Protein AF-A0A953KJS4-F1 (afdb_monomer)

Mean predicted aligned error: 8.45 Å

Secondary structure (DSSP, 8-state):
-------SSPEE-TTS-EE--SHHHHHHHHHHHHHT-----TT-SS-------EEEE-S-HHHHHHHEEEEE-SSSS-EEEEE-S--TT-EEEEEGGGGGTS--S-EETTHHHHHHHHHHHHHHHS-SS--

Structure (mmCIF, N/CA/C/O backbone):
data_AF-A0A953KJS4-F1
#
_entry.id   AF-A0A953KJS4-F1
#
loop_
_atom_site.group_PDB
_atom_site.id
_atom_site.type_symbol
_atom_site.label_atom_id
_atom_site.label_alt_id
_atom_site.label_comp_id
_atom_site.label_asym_id
_atom_site.label_entity_id
_atom_site.label_seq_id
_atom_site.pdbx_PDB_ins_code
_atom_site.Cartn_x
_atom_site.Cartn_y
_atom_site.Cartn_z
_atom_site.occupancy
_atom_site.B_iso_or_equiv
_atom_site.auth_seq_id
_atom_site.auth_comp_id
_atom_site.auth_asym_id
_atom_site.auth_atom_id
_atom_site.pdbx_PDB_model_num
ATOM 1 N N . GLY A 1 1 ? 1.508 10.887 27.774 1.00 45.59 1 GLY A N 1
ATOM 2 C CA . GLY A 1 1 ? 0.481 11.793 27.224 1.00 45.59 1 GLY A CA 1
ATOM 3 C C . GLY A 1 1 ? -0.810 11.019 27.161 1.00 45.59 1 GLY A C 1
ATOM 4 O O . GLY A 1 1 ? -0.742 9.851 26.812 1.00 45.59 1 GLY A O 1
ATOM 5 N N . LYS A 1 2 ? -1.953 11.593 27.556 1.00 41.97 2 LYS A N 1
ATOM 6 C CA . LYS A 1 2 ? -3.237 10.904 27.363 1.00 41.97 2 LYS A CA 1
ATOM 7 C C . LYS A 1 2 ? -3.424 10.708 25.862 1.00 41.97 2 LYS A C 1
ATOM 9 O O . LYS A 1 2 ? -3.395 11.692 25.126 1.00 41.97 2 LYS A O 1
ATOM 14 N N . CYS A 1 3 ? -3.543 9.454 25.436 1.00 51.28 3 CYS A N 1
ATOM 15 C CA . CYS A 1 3 ? -3.985 9.131 24.091 1.00 51.28 3 CYS A CA 1
ATOM 16 C C . CYS A 1 3 ? -5.270 9.931 23.816 1.00 51.28 3 CYS A C 1
ATOM 18 O O . CYS A 1 3 ? -6.117 10.064 24.706 1.00 51.28 3 CYS A O 1
ATOM 20 N N . LEU A 1 4 ? -5.404 10.497 22.615 1.00 55.12 4 LEU A N 1
ATOM 21 C CA . LEU A 1 4 ? -6.715 10.857 22.084 1.00 55.12 4 LEU A CA 1
ATOM 22 C C . LEU A 1 4 ? -7.460 9.528 21.949 1.00 55.12 4 LEU A C 1
ATOM 24 O O . LEU A 1 4 ? -7.330 8.863 20.926 1.00 55.12 4 LEU A O 1
ATOM 28 N N . VAL A 1 5 ? -8.113 9.087 23.029 1.00 60.44 5 VAL A N 1
ATOM 29 C CA . VAL A 1 5 ? -8.821 7.807 23.088 1.00 60.44 5 VAL A CA 1
ATOM 30 C C . VAL A 1 5 ? -9.840 7.837 21.961 1.00 60.44 5 VAL A C 1
ATOM 32 O O . VAL A 1 5 ? -10.849 8.536 22.047 1.00 60.44 5 VAL A O 1
ATOM 35 N N . CYS A 1 6 ? -9.528 7.140 20.868 1.00 62.81 6 CYS A N 1
ATOM 36 C CA . CYS A 1 6 ? -10.472 6.934 19.787 1.00 62.81 6 CYS A CA 1
ATOM 37 C C . CYS A 1 6 ? -11.643 6.171 20.408 1.00 62.81 6 CYS A C 1
ATOM 39 O O . CYS A 1 6 ? -11.407 5.080 20.943 1.00 62.81 6 CYS A O 1
ATOM 41 N N . PRO A 1 7 ? -12.856 6.747 20.416 1.00 68.56 7 PRO A N 1
ATOM 42 C CA . PRO A 1 7 ? -13.979 6.149 21.114 1.00 68.56 7 PRO A CA 1
ATOM 43 C C . PRO A 1 7 ? -14.254 4.752 20.552 1.00 68.56 7 PRO A C 1
ATOM 45 O O . PRO A 1 7 ? -14.197 4.529 19.342 1.00 68.56 7 PRO A O 1
ATOM 48 N N . GLU A 1 8 ? -14.505 3.787 21.437 1.00 65.19 8 GLU A N 1
ATOM 49 C CA . GLU A 1 8 ? -14.748 2.394 21.040 1.00 65.19 8 GLU A CA 1
ATOM 50 C C . GLU A 1 8 ? -16.055 2.232 20.262 1.00 65.19 8 GLU A C 1
ATOM 52 O O . GLU A 1 8 ? -16.154 1.377 19.382 1.00 65.19 8 GLU A O 1
ATOM 57 N N . SER A 1 9 ? -17.042 3.075 20.560 1.00 66.25 9 SER A N 1
ATOM 58 C CA . SER A 1 9 ? -18.369 3.060 19.957 1.00 66.25 9 SER A CA 1
ATOM 59 C C . SER A 1 9 ? -18.695 4.379 19.266 1.00 66.25 9 SER A C 1
ATOM 61 O O . SER A 1 9 ? -18.093 5.422 19.534 1.00 66.25 9 SER A O 1
ATOM 63 N N . ASP A 1 10 ? -19.671 4.318 18.364 1.00 67.06 10 ASP A N 1
ATOM 64 C CA . ASP A 1 10 ? -20.216 5.505 17.721 1.00 67.06 10 ASP A CA 1
ATOM 65 C C . ASP A 1 10 ? -20.783 6.457 18.777 1.00 67.06 10 ASP A C 1
ATOM 67 O O . ASP A 1 10 ? -21.530 6.061 19.677 1.00 67.06 10 ASP A O 1
ATOM 71 N N . THR A 1 11 ? -20.409 7.727 18.673 1.00 67.50 11 THR A N 1
ATOM 72 C CA . THR A 1 11 ? -20.859 8.767 19.590 1.00 67.50 11 THR A CA 1
ATOM 73 C C . THR A 1 11 ? -22.086 9.465 19.018 1.00 67.50 11 THR A C 1
ATOM 75 O O . THR A 1 11 ? -22.359 9.422 17.820 1.00 67.50 11 THR A O 1
ATOM 78 N N . LEU A 1 12 ? -22.878 10.095 19.878 1.00 62.34 12 LEU A N 1
ATOM 79 C CA . LEU A 1 12 ? -23.937 10.995 19.432 1.00 62.34 12 LEU A CA 1
ATOM 80 C C . LEU A 1 12 ? -23.318 12.381 19.214 1.00 62.34 12 LEU A C 1
ATOM 82 O O . LEU A 1 12 ? -22.493 12.814 20.017 1.00 62.34 12 LEU A O 1
ATOM 86 N N . ASN A 1 13 ? -23.694 13.070 18.138 1.00 67.75 13 ASN A N 1
ATOM 87 C CA . ASN A 1 13 ? -23.351 14.481 17.973 1.00 67.75 13 ASN A CA 1
ATOM 88 C C . ASN A 1 13 ? -24.248 15.352 18.870 1.00 67.75 13 ASN A C 1
ATOM 90 O O . ASN A 1 13 ? -25.200 14.858 19.477 1.00 67.75 13 ASN A O 1
ATOM 94 N N . ASP A 1 14 ? -23.988 16.660 18.904 1.00 67.00 14 ASP A N 1
ATOM 95 C CA . ASP A 1 14 ? -24.775 17.630 19.686 1.00 67.00 14 ASP A CA 1
ATOM 96 C C . ASP A 1 14 ? -26.271 17.672 19.293 1.00 67.00 14 ASP A C 1
ATOM 98 O O . ASP A 1 14 ? -27.100 18.199 20.030 1.00 67.00 14 ASP A O 1
ATOM 102 N N . GLU A 1 15 ? -26.638 17.080 18.149 1.00 76.50 15 GLU A N 1
ATOM 103 C CA . GLU A 1 15 ? -28.017 16.936 17.666 1.00 76.50 15 GLU A CA 1
ATOM 104 C C . GLU A 1 15 ? -28.670 15.598 18.070 1.00 76.50 15 GLU A C 1
ATOM 106 O O . GLU A 1 15 ? -29.780 15.296 17.630 1.00 76.50 15 GLU A O 1
ATOM 111 N N . GLY A 1 16 ? -27.989 14.759 18.859 1.00 65.38 16 GLY A N 1
ATOM 112 C CA . GLY A 1 16 ? -28.475 13.430 19.238 1.00 65.38 16 GLY A CA 1
ATOM 113 C C . GLY A 1 16 ? -28.515 12.427 18.078 1.00 65.38 16 GLY A C 1
ATOM 114 O O . GLY A 1 16 ? -29.196 11.408 18.180 1.00 65.38 16 GLY A O 1
ATOM 115 N N . LYS A 1 17 ? -27.811 12.693 16.970 1.00 66.81 17 LYS A N 1
ATOM 116 C CA . LYS A 1 17 ? -27.630 11.741 15.867 1.00 66.81 17 LYS A CA 1
ATOM 117 C C . LYS A 1 17 ? -26.381 10.912 16.108 1.00 66.81 17 LYS A C 1
ATOM 119 O O . LYS A 1 17 ? -25.334 11.457 16.447 1.00 66.81 17 LYS A O 1
ATOM 124 N N . THR A 1 18 ? -26.472 9.610 15.855 1.00 64.50 18 THR A N 1
ATOM 125 C CA . THR A 1 18 ? -25.301 8.732 15.821 1.00 64.50 18 THR A CA 1
ATOM 126 C C . THR A 1 18 ? -24.345 9.229 14.745 1.00 64.50 18 THR A C 1
ATOM 128 O O . THR A 1 18 ? -24.671 9.229 13.559 1.00 64.50 18 THR A O 1
ATOM 131 N N . VAL A 1 19 ? -23.172 9.681 15.165 1.00 64.19 19 VAL A N 1
ATOM 132 C CA . VAL A 1 19 ? -22.048 9.982 14.293 1.00 64.19 19 VAL A CA 1
ATOM 133 C C . VAL A 1 19 ? -21.049 8.848 14.428 1.00 64.19 19 VAL A C 1
ATOM 135 O O . VAL A 1 19 ? -20.554 8.547 15.513 1.00 64.19 19 VAL A O 1
ATOM 138 N N . ALA A 1 20 ? -20.782 8.189 13.305 1.00 60.81 20 ALA A N 1
ATOM 139 C CA . ALA A 1 20 ? -19.931 7.015 13.254 1.00 60.81 20 ALA A CA 1
ATOM 140 C C . ALA A 1 20 ? -18.442 7.396 13.367 1.00 60.81 20 ALA A C 1
ATOM 142 O O . ALA A 1 20 ? -17.685 7.302 12.407 1.00 60.81 20 ALA A O 1
ATOM 143 N N . TRP A 1 21 ? -18.030 7.887 14.537 1.00 68.12 21 TRP A N 1
ATOM 144 C CA . TRP A 1 21 ? -16.629 8.136 14.899 1.00 68.12 21 TRP A CA 1
ATOM 145 C C . TRP A 1 21 ? -16.041 7.004 15.745 1.00 68.12 21 TRP A C 1
ATOM 147 O O . TRP A 1 21 ? -14.977 7.177 16.337 1.00 68.12 21 TRP A O 1
ATOM 157 N N . GLY A 1 22 ? -16.704 5.844 15.815 1.00 77.06 22 GLY A N 1
ATOM 158 C CA . GLY A 1 22 ? -16.129 4.669 16.455 1.00 77.06 22 GLY A CA 1
ATOM 159 C C . GLY A 1 22 ? -14.795 4.287 15.809 1.00 77.06 22 GLY A C 1
ATOM 160 O O . GLY A 1 22 ? -14.612 4.414 14.594 1.00 77.06 22 GLY A O 1
ATOM 161 N N . ARG A 1 23 ? -13.855 3.788 16.619 1.00 85.12 23 ARG A N 1
ATOM 162 C CA . ARG A 1 23 ? -12.507 3.356 16.206 1.00 85.12 23 ARG A CA 1
ATOM 163 C C . ARG A 1 23 ? -12.520 2.533 14.918 1.00 85.12 23 ARG A C 1
ATOM 165 O O . ARG A 1 23 ? -11.709 2.777 14.031 1.00 85.12 23 ARG A O 1
ATOM 172 N N . LYS A 1 24 ? -13.474 1.606 14.792 1.00 87.44 24 LYS A N 1
ATOM 173 C CA . LYS A 1 24 ? -13.662 0.789 13.588 1.00 87.44 24 LYS A CA 1
ATOM 174 C C . LYS A 1 24 ? -13.884 1.637 12.336 1.00 87.44 24 LYS A C 1
ATOM 176 O O . LYS A 1 24 ? -13.150 1.483 11.365 1.00 87.44 24 LYS A O 1
ATOM 181 N N . THR A 1 25 ? -14.845 2.552 12.383 1.00 88.12 25 THR A N 1
ATOM 182 C CA . THR A 1 25 ? -15.187 3.430 11.260 1.00 88.12 25 THR A CA 1
ATOM 183 C C . THR A 1 25 ? -14.020 4.342 10.888 1.00 88.12 25 THR A C 1
ATOM 185 O O . THR A 1 25 ? -13.764 4.569 9.704 1.00 88.12 25 THR A O 1
ATOM 188 N N . ILE A 1 26 ? -13.272 4.827 11.888 1.00 88.88 26 ILE A N 1
ATOM 189 C CA . ILE A 1 26 ? -12.055 5.620 11.670 1.00 88.88 26 ILE A CA 1
ATOM 190 C C . ILE A 1 26 ? -10.994 4.787 10.951 1.00 88.88 26 ILE A C 1
ATOM 192 O O . ILE A 1 26 ? -10.458 5.248 9.949 1.00 88.88 26 ILE A O 1
ATOM 196 N N . ILE A 1 27 ? -10.704 3.575 11.428 1.00 91.69 27 ILE A N 1
ATOM 197 C CA . ILE A 1 27 ? -9.704 2.680 10.831 1.00 91.69 27 ILE A CA 1
ATOM 198 C C . ILE A 1 27 ? -10.069 2.343 9.380 1.00 91.69 27 ILE A C 1
ATOM 200 O O . ILE A 1 27 ? -9.227 2.486 8.496 1.00 91.69 27 ILE A O 1
ATOM 204 N N . GLU A 1 28 ? -11.317 1.952 9.116 1.00 92.69 28 GLU A N 1
ATOM 205 C CA . GLU A 1 28 ? -11.792 1.635 7.762 1.00 92.69 28 GLU A CA 1
ATOM 206 C C . GLU A 1 28 ? -11.664 2.850 6.830 1.00 92.69 28 GLU A C 1
ATOM 208 O O . GLU A 1 28 ? -11.107 2.757 5.735 1.00 92.69 28 GLU A O 1
ATOM 213 N N . SER A 1 29 ? -12.103 4.025 7.291 1.00 91.38 29 SER A N 1
ATOM 214 C CA . SER A 1 29 ? -12.010 5.268 6.514 1.00 91.38 29 SER A CA 1
ATOM 215 C C . SER A 1 29 ? -10.558 5.693 6.275 1.00 91.38 29 SER A C 1
ATOM 217 O O . SER A 1 29 ? -10.208 6.172 5.192 1.00 91.38 29 SER A O 1
ATOM 219 N N . LEU A 1 30 ? -9.693 5.512 7.274 1.00 91.56 30 LEU A N 1
ATOM 220 C CA . LEU A 1 30 ? -8.279 5.853 7.195 1.00 91.56 30 LEU A CA 1
ATOM 221 C C . LEU A 1 30 ? -7.549 4.947 6.201 1.00 91.56 30 LEU A C 1
ATOM 223 O O . LEU A 1 30 ? -6.872 5.459 5.315 1.00 91.56 30 LEU A O 1
ATOM 227 N N . ALA A 1 31 ? -7.736 3.628 6.287 1.00 94.38 31 ALA A N 1
ATOM 228 C CA . ALA A 1 31 ? -7.137 2.688 5.342 1.00 94.38 31 ALA A CA 1
ATOM 229 C C . ALA A 1 31 ? -7.548 3.011 3.901 1.00 94.38 31 ALA A C 1
ATOM 231 O O . ALA A 1 31 ? -6.695 3.184 3.026 1.00 94.38 31 ALA A O 1
ATOM 232 N N . LYS A 1 32 ? -8.852 3.210 3.687 1.00 92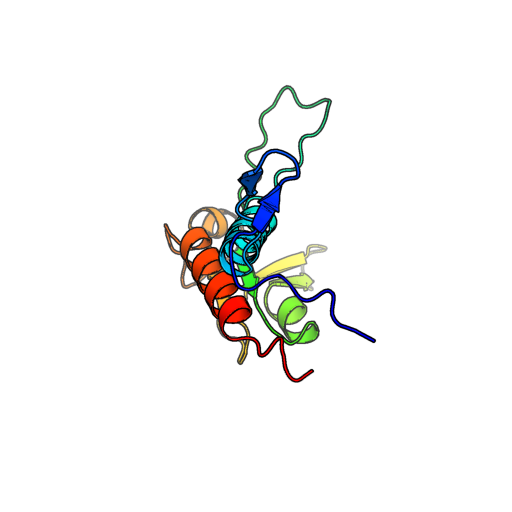.69 32 LYS A N 1
ATOM 233 C CA . LYS A 1 32 ? -9.400 3.559 2.380 1.00 92.69 32 LYS A CA 1
ATOM 234 C C . LYS A 1 32 ? -8.821 4.859 1.831 1.00 92.69 32 LYS A C 1
ATOM 236 O O . LYS A 1 32 ? -8.486 4.921 0.651 1.00 92.69 32 LYS A O 1
ATOM 241 N N . SER A 1 33 ? -8.707 5.899 2.657 1.00 91.12 33 SER A N 1
ATOM 242 C CA . SER A 1 33 ? -8.199 7.213 2.231 1.00 91.12 33 SER A CA 1
ATOM 243 C C . SER A 1 33 ? -6.695 7.232 1.953 1.00 91.12 33 SER A C 1
ATOM 245 O O . SER A 1 33 ? -6.273 7.923 1.028 1.00 91.12 33 SER A O 1
ATOM 247 N N . ILE A 1 34 ? -5.898 6.457 2.698 1.00 90.88 34 ILE A N 1
ATOM 248 C CA . ILE A 1 34 ? -4.457 6.308 2.453 1.00 90.88 34 ILE A CA 1
ATOM 249 C C . ILE A 1 34 ? -4.214 5.624 1.105 1.00 90.88 34 ILE A C 1
ATOM 251 O O . ILE A 1 34 ? -3.365 6.068 0.336 1.00 90.88 34 ILE A O 1
ATOM 255 N N . LEU A 1 35 ? -4.959 4.558 0.806 1.00 90.00 35 LEU A N 1
ATOM 256 C CA . LEU A 1 35 ? -4.740 3.764 -0.404 1.00 90.00 35 LEU A CA 1
ATOM 257 C C . LEU A 1 35 ? -5.378 4.392 -1.644 1.00 90.00 35 LEU A C 1
ATOM 259 O O . LEU A 1 35 ? -4.771 4.391 -2.709 1.00 90.00 35 LEU A O 1
ATOM 263 N N . ASN A 1 36 ? -6.559 4.997 -1.502 1.00 84.38 36 ASN A N 1
ATOM 264 C CA . ASN A 1 36 ? -7.288 5.642 -2.598 1.00 84.38 36 ASN A CA 1
ATOM 265 C C . ASN A 1 36 ? -7.037 7.157 -2.670 1.00 84.38 36 ASN A C 1
ATOM 267 O O . ASN A 1 36 ? -7.934 7.931 -3.027 1.00 84.38 36 ASN A O 1
ATOM 271 N N . TRP A 1 37 ? -5.835 7.603 -2.311 1.00 78.81 37 TRP A N 1
ATOM 272 C CA . TRP A 1 37 ? -5.466 9.009 -2.412 1.00 78.81 37 TRP A CA 1
ATOM 273 C C . TRP A 1 37 ? -5.422 9.440 -3.887 1.00 78.81 37 TRP A C 1
ATOM 275 O O . TRP A 1 37 ? -4.933 8.724 -4.760 1.00 78.81 37 TRP A O 1
ATOM 285 N N . ARG A 1 38 ? -5.965 10.621 -4.195 1.00 71.94 38 ARG A N 1
ATOM 286 C CA . ARG A 1 38 ? -5.949 11.185 -5.551 1.00 71.94 38 ARG A CA 1
ATOM 287 C C . ARG A 1 38 ? -5.406 12.601 -5.508 1.00 71.94 38 ARG A C 1
ATOM 289 O O . ARG A 1 38 ? -5.916 13.434 -4.762 1.00 71.94 38 ARG A O 1
ATOM 296 N N . ILE A 1 39 ? -4.414 12.893 -6.345 1.00 68.06 39 ILE A N 1
ATOM 297 C CA . ILE A 1 39 ? -3.984 14.270 -6.589 1.00 68.06 39 ILE A CA 1
ATOM 298 C C . ILE A 1 39 ? -4.904 14.867 -7.651 1.00 68.06 39 ILE A C 1
ATOM 300 O O . ILE A 1 39 ? -4.882 14.462 -8.811 1.00 68.06 39 ILE A O 1
ATOM 304 N N . THR A 1 40 ? -5.692 15.871 -7.282 1.00 63.16 40 THR A N 1
ATOM 305 C CA . THR A 1 40 ? -6.404 16.704 -8.256 1.00 63.16 40 THR A CA 1
ATOM 306 C C . THR A 1 40 ? -5.533 17.903 -8.613 1.00 63.16 40 THR A C 1
ATOM 308 O O . THR A 1 40 ? -5.418 18.846 -7.829 1.00 63.16 40 THR A O 1
ATOM 311 N N . THR A 1 41 ? -4.902 17.880 -9.788 1.00 62.03 41 THR A N 1
ATOM 312 C CA . THR A 1 41 ? -4.181 19.053 -10.305 1.00 62.03 41 THR A CA 1
ATOM 313 C C . THR A 1 41 ? -5.170 19.981 -11.024 1.00 62.03 41 THR A C 1
ATOM 315 O O . THR A 1 41 ? -6.020 19.541 -11.793 1.00 62.03 41 THR A O 1
ATOM 318 N N . ASN A 1 42 ? -5.095 21.285 -10.745 1.00 62.59 42 ASN A N 1
ATOM 319 C CA . ASN A 1 42 ? -6.050 22.310 -11.199 1.00 62.59 42 ASN A CA 1
ATOM 320 C C . ASN A 1 42 ? -6.032 22.550 -12.730 1.00 62.59 42 ASN A C 1
ATOM 322 O O . ASN A 1 42 ? -6.983 23.111 -13.262 1.00 62.59 42 ASN A O 1
ATOM 326 N N . GLN A 1 43 ? -5.012 22.100 -13.469 1.00 59.06 43 GLN A N 1
ATOM 327 C CA . GLN A 1 43 ? -4.843 22.484 -14.882 1.00 59.06 43 GLN A CA 1
ATOM 328 C C . GLN A 1 43 ? -4.826 21.333 -15.896 1.00 59.06 43 GLN A C 1
ATOM 330 O O . GLN A 1 43 ? -4.661 21.586 -17.088 1.00 59.06 43 GLN A O 1
ATOM 335 N N . SER A 1 44 ? -5.054 20.082 -15.493 1.00 52.06 44 SER A N 1
ATOM 336 C CA . SER A 1 44 ? -5.060 18.984 -16.463 1.00 52.06 44 SER A CA 1
ATOM 337 C C . SER A 1 44 ? -6.466 18.721 -17.009 1.00 52.06 44 SER A C 1
ATOM 339 O O . SER A 1 44 ? -7.282 18.051 -16.384 1.00 52.06 44 SER A O 1
ATOM 341 N N . ARG A 1 45 ? -6.751 19.209 -18.226 1.00 56.94 45 ARG A N 1
ATOM 342 C CA . ARG A 1 45 ? -7.858 18.687 -19.061 1.00 56.94 45 ARG A CA 1
ATOM 343 C C . ARG A 1 45 ? -7.589 17.269 -19.586 1.00 56.94 45 ARG A C 1
ATOM 345 O O . ARG A 1 45 ? -8.414 16.717 -20.306 1.00 56.94 45 ARG A O 1
ATOM 352 N N . THR A 1 46 ? -6.468 16.668 -19.211 1.00 52.03 46 THR A N 1
ATOM 353 C CA . THR A 1 46 ? -6.135 15.267 -19.449 1.00 52.03 46 THR A CA 1
ATOM 354 C C . THR A 1 46 ? -6.203 14.524 -18.123 1.00 52.03 46 THR A C 1
ATOM 356 O O . THR A 1 46 ? -5.404 14.749 -17.218 1.00 52.03 46 THR A O 1
ATOM 359 N N . LEU A 1 47 ? -7.204 13.660 -17.987 1.00 51.19 47 LEU A N 1
ATOM 360 C CA . LEU A 1 47 ? -7.275 12.684 -16.910 1.00 51.19 47 LEU A CA 1
ATOM 361 C C . LEU A 1 47 ? -6.016 11.804 -16.992 1.00 51.19 47 LEU A C 1
ATOM 363 O O . LEU A 1 47 ? -5.966 10.891 -17.810 1.00 51.19 47 LEU A O 1
ATOM 367 N N . GLU A 1 48 ? -4.993 12.080 -16.188 1.00 51.81 48 GLU A N 1
ATOM 368 C CA . GLU A 1 48 ? -3.947 11.091 -15.953 1.00 51.81 48 GLU A CA 1
ATOM 369 C C . GLU A 1 48 ? -4.497 10.113 -14.924 1.00 51.81 48 GLU A C 1
ATOM 371 O O . GLU A 1 48 ? -4.639 10.428 -13.741 1.00 51.81 48 GLU A O 1
ATOM 376 N N . THR A 1 49 ? -4.857 8.921 -15.384 1.00 57.78 49 THR A N 1
ATOM 377 C CA . THR A 1 49 ? -5.081 7.768 -14.518 1.00 57.78 49 THR A CA 1
ATOM 378 C C . THR A 1 49 ? -3.724 7.330 -13.972 1.00 57.78 49 THR A C 1
ATOM 380 O O . THR A 1 49 ? -3.164 6.333 -14.417 1.00 57.78 49 THR A O 1
ATOM 383 N N . GLN A 1 50 ? -3.145 8.117 -13.060 1.00 71.31 50 GLN A N 1
ATOM 384 C CA . GLN A 1 50 ? -2.010 7.672 -12.257 1.00 71.31 50 GLN A CA 1
ATOM 385 C C . GLN A 1 50 ? -2.537 6.598 -11.307 1.00 71.31 50 GLN A C 1
ATOM 387 O O . GLN A 1 50 ? -3.003 6.885 -10.206 1.00 71.31 50 GLN A O 1
ATOM 392 N N . GLU A 1 51 ? -2.582 5.368 -11.808 1.00 81.19 51 GLU A N 1
ATOM 393 C CA . GLU A 1 51 ? -2.998 4.201 -11.050 1.00 81.19 51 GLU A CA 1
ATOM 394 C C . GLU A 1 51 ? -1.879 3.797 -10.092 1.00 81.19 51 GLU A C 1
ATOM 396 O O . GLU A 1 51 ? -0.690 3.859 -10.418 1.00 81.19 51 GLU A O 1
ATOM 401 N N . THR A 1 52 ? -2.251 3.387 -8.885 1.00 89.62 52 THR A N 1
ATOM 402 C CA . THR A 1 52 ? -1.292 2.866 -7.921 1.00 89.62 52 THR A CA 1
ATOM 403 C C . THR A 1 52 ? -0.751 1.524 -8.415 1.00 89.62 52 THR A C 1
ATOM 405 O O . THR A 1 52 ? -1.480 0.540 -8.523 1.00 89.62 52 THR A O 1
ATOM 408 N N . LEU A 1 53 ? 0.545 1.492 -8.734 1.00 92.62 53 LEU A N 1
ATOM 409 C CA . LEU A 1 53 ? 1.191 0.312 -9.316 1.00 92.62 53 LEU A CA 1
ATOM 410 C C . LEU A 1 53 ? 1.568 -0.737 -8.260 1.00 92.62 53 LEU A C 1
ATOM 412 O O . LEU A 1 53 ? 1.405 -1.932 -8.478 1.00 92.62 53 LEU A O 1
ATOM 416 N N . ALA A 1 54 ? 2.077 -0.300 -7.110 1.00 94.44 54 ALA A N 1
ATOM 417 C CA . ALA A 1 54 ? 2.463 -1.197 -6.030 1.00 94.44 54 ALA A CA 1
ATOM 418 C C . ALA A 1 54 ? 2.406 -0.495 -4.673 1.00 94.44 54 ALA A C 1
ATOM 420 O O . ALA A 1 54 ? 2.604 0.720 -4.584 1.00 94.44 54 ALA A O 1
ATOM 421 N N . ILE A 1 55 ? 2.164 -1.271 -3.619 1.00 95.00 55 ILE A N 1
ATOM 422 C CA . ILE A 1 55 ? 2.094 -0.814 -2.231 1.00 95.00 55 ILE A CA 1
ATOM 423 C C . ILE A 1 55 ? 2.932 -1.743 -1.364 1.00 95.00 55 ILE A C 1
ATOM 425 O O . ILE A 1 55 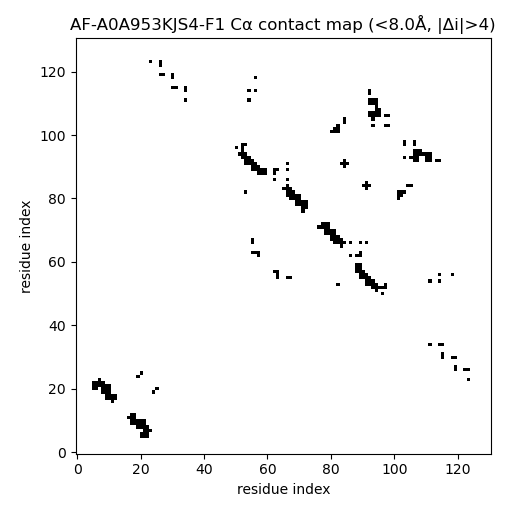? 2.806 -2.958 -1.460 1.00 95.00 55 ILE A O 1
ATOM 429 N N . ALA A 1 56 ? 3.764 -1.166 -0.501 1.00 95.81 56 ALA A N 1
ATOM 430 C CA . AL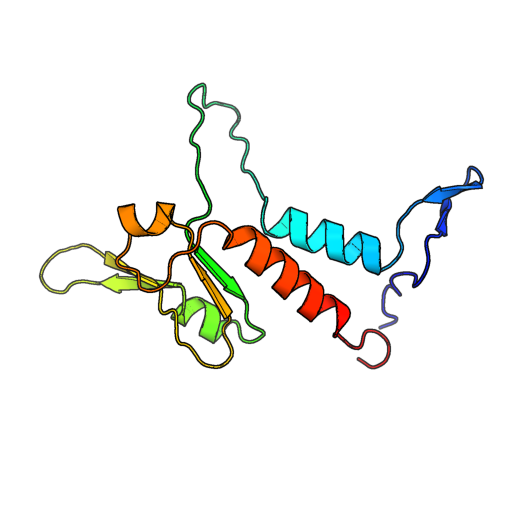A A 1 56 ? 4.532 -1.893 0.501 1.00 95.81 56 ALA A CA 1
ATOM 431 C C . ALA A 1 56 ? 4.122 -1.419 1.900 1.00 95.81 56 ALA A C 1
ATOM 433 O O . ALA A 1 56 ? 4.190 -0.224 2.195 1.00 95.81 56 ALA A O 1
ATOM 434 N N . ILE A 1 57 ? 3.708 -2.349 2.759 1.00 95.69 57 ILE A N 1
ATOM 435 C CA . ILE A 1 57 ? 3.267 -2.078 4.130 1.00 95.69 57 ILE A CA 1
ATOM 436 C C . ILE A 1 57 ? 4.225 -2.773 5.097 1.00 95.69 57 ILE A C 1
ATOM 438 O O . ILE A 1 57 ? 4.499 -3.966 4.982 1.00 95.69 57 ILE A O 1
ATOM 442 N N . SER A 1 58 ? 4.768 -2.018 6.053 1.00 94.81 58 SER A N 1
ATOM 443 C CA . SER A 1 58 ? 5.679 -2.541 7.072 1.00 94.81 58 SER A CA 1
ATOM 444 C C . SER A 1 58 ? 5.677 -1.660 8.316 1.00 94.81 58 SER A C 1
ATOM 446 O O . SER A 1 58 ? 5.440 -0.456 8.242 1.00 94.81 58 SER A O 1
ATOM 448 N N . ASN A 1 59 ? 6.026 -2.251 9.458 1.00 91.56 59 ASN A N 1
ATOM 449 C CA . ASN A 1 59 ? 6.352 -1.523 10.684 1.00 91.56 59 ASN A CA 1
ATOM 450 C C . ASN A 1 59 ? 7.806 -1.004 10.707 1.00 91.56 59 ASN A C 1
ATOM 452 O O . ASN A 1 59 ? 8.203 -0.328 11.655 1.00 91.56 59 ASN A O 1
ATOM 456 N N . ASN A 1 60 ? 8.613 -1.313 9.685 1.00 91.75 60 ASN A N 1
ATOM 457 C CA . ASN A 1 60 ? 10.002 -0.886 9.572 1.00 91.75 60 ASN A CA 1
ATOM 458 C C . ASN A 1 60 ? 10.208 -0.020 8.324 1.00 91.75 60 ASN A C 1
ATOM 460 O O . ASN A 1 60 ? 10.302 -0.524 7.204 1.00 91.75 60 ASN A O 1
ATOM 464 N N . ALA A 1 61 ? 10.364 1.287 8.536 1.00 89.06 61 ALA A N 1
ATOM 465 C CA . ALA A 1 61 ? 10.533 2.265 7.463 1.00 89.06 61 ALA A CA 1
ATOM 466 C C . ALA A 1 61 ? 11.713 1.952 6.522 1.00 89.06 61 ALA A C 1
ATOM 468 O O . ALA A 1 61 ? 11.602 2.143 5.314 1.00 89.06 61 ALA A O 1
ATOM 469 N N . ASN A 1 62 ? 12.820 1.404 7.039 1.00 90.06 62 ASN A N 1
ATOM 470 C CA . ASN A 1 62 ? 13.981 1.066 6.209 1.00 90.06 62 ASN A CA 1
ATOM 471 C C . ASN A 1 62 ? 13.679 -0.081 5.240 1.00 90.06 62 ASN A C 1
ATOM 473 O O . ASN A 1 62 ? 14.208 -0.112 4.128 1.00 90.06 62 ASN A O 1
ATOM 477 N N . LYS A 1 63 ? 12.821 -1.024 5.649 1.00 92.88 63 LYS A N 1
ATOM 478 C CA . LYS A 1 63 ? 12.429 -2.149 4.799 1.00 92.88 63 LYS A CA 1
ATOM 479 C C . LYS A 1 63 ? 11.476 -1.712 3.680 1.00 92.88 63 LYS A C 1
ATOM 481 O O . LYS A 1 63 ? 11.562 -2.266 2.590 1.00 92.88 63 LYS A O 1
ATOM 486 N N . ILE A 1 64 ? 10.658 -0.676 3.894 1.00 91.81 64 ILE A N 1
ATOM 487 C CA . ILE A 1 64 ? 9.792 -0.095 2.848 1.00 91.81 64 ILE A CA 1
ATOM 488 C C . ILE A 1 64 ? 10.642 0.465 1.699 1.00 91.81 64 ILE A C 1
ATOM 490 O O . ILE A 1 64 ? 10.409 0.134 0.538 1.00 91.81 64 ILE A O 1
ATOM 494 N N . THR A 1 65 ? 11.686 1.236 2.019 1.00 89.31 65 THR A N 1
ATOM 495 C CA . THR A 1 65 ? 12.628 1.776 1.020 1.00 89.31 65 THR A CA 1
ATOM 496 C C . THR A 1 65 ? 13.402 0.675 0.296 1.00 89.31 65 THR A C 1
ATOM 498 O O . THR A 1 65 ? 13.822 0.850 -0.843 1.00 89.31 65 THR A O 1
ATOM 501 N N . ALA A 1 66 ? 13.614 -0.472 0.945 1.00 91.25 66 ALA A N 1
ATOM 502 C CA . ALA A 1 66 ? 14.199 -1.631 0.286 1.00 91.25 66 ALA A CA 1
ATOM 503 C C . ALA A 1 66 ? 13.195 -2.321 -0.653 1.00 91.25 66 ALA A C 1
ATOM 505 O O . ALA A 1 66 ? 13.610 -2.783 -1.712 1.00 91.25 66 ALA A O 1
ATOM 506 N N . ALA A 1 67 ? 11.908 -2.379 -0.304 1.00 94.75 67 ALA A N 1
ATOM 507 C CA . ALA A 1 67 ? 10.875 -3.052 -1.093 1.00 94.75 67 ALA A CA 1
ATOM 508 C C . ALA A 1 67 ? 10.608 -2.345 -2.423 1.00 94.75 67 ALA A C 1
ATOM 510 O O . ALA A 1 67 ? 10.591 -2.992 -3.465 1.00 94.75 67 ALA A O 1
ATOM 511 N N . ILE A 1 68 ? 10.469 -1.020 -2.406 1.00 94.88 68 ILE A N 1
ATOM 512 C CA . ILE A 1 68 ? 10.228 -0.216 -3.608 1.00 94.88 68 ILE A CA 1
ATOM 513 C C . ILE A 1 68 ? 11.404 0.739 -3.785 1.00 94.88 68 ILE A C 1
ATOM 515 O O . ILE A 1 68 ? 11.580 1.678 -3.009 1.00 94.88 68 ILE A O 1
ATOM 519 N N . ARG A 1 69 ? 12.228 0.494 -4.809 1.00 94.31 69 ARG A N 1
ATOM 520 C CA . ARG A 1 69 ? 13.469 1.247 -5.039 1.00 94.31 69 ARG A CA 1
ATOM 521 C C . ARG A 1 69 ? 13.794 1.405 -6.514 1.00 94.31 69 ARG A C 1
ATOM 523 O O . ARG A 1 69 ? 13.245 0.716 -7.367 1.00 94.31 69 ARG A O 1
ATOM 530 N N . ALA A 1 70 ? 14.764 2.260 -6.808 1.00 93.56 70 ALA A N 1
ATOM 531 C CA . ALA A 1 70 ? 15.413 2.314 -8.109 1.00 93.56 70 ALA A CA 1
ATOM 532 C C . ALA A 1 70 ? 16.899 1.973 -7.956 1.00 93.56 70 ALA A C 1
ATOM 534 O O . ALA A 1 70 ? 17.542 2.391 -6.993 1.00 93.56 70 ALA A O 1
ATOM 535 N N . LYS A 1 71 ? 17.448 1.198 -8.893 1.00 92.19 71 LYS A N 1
ATOM 536 C CA . LYS A 1 71 ? 18.875 0.863 -8.947 1.00 92.19 71 LYS A CA 1
ATOM 537 C C . LYS A 1 71 ? 19.499 1.506 -10.179 1.00 92.19 71 LYS A C 1
ATOM 539 O O . LYS A 1 71 ? 18.971 1.355 -11.276 1.00 92.19 71 LYS A O 1
ATOM 544 N N . LEU A 1 72 ? 20.620 2.198 -9.995 1.00 92.56 72 LEU A N 1
ATOM 545 C CA . LEU A 1 72 ? 21.408 2.733 -11.103 1.00 92.56 72 LEU A CA 1
ATOM 546 C C . LEU A 1 72 ? 21.980 1.585 -11.940 1.00 92.56 72 LEU A C 1
ATOM 548 O O . LEU A 1 72 ? 22.463 0.590 -11.392 1.00 92.56 72 LEU A O 1
ATOM 552 N N . MET A 1 73 ? 21.890 1.723 -13.256 1.00 90.12 73 MET A N 1
ATOM 553 C CA . MET A 1 73 ? 22.530 0.821 -14.205 1.00 90.12 73 MET A CA 1
ATOM 554 C C . MET A 1 73 ? 23.918 1.386 -14.522 1.00 90.12 73 MET A C 1
ATOM 556 O O . MET A 1 73 ? 24.056 2.587 -14.697 1.00 90.12 73 MET A O 1
ATOM 560 N N . GLU A 1 74 ? 24.959 0.553 -14.552 1.00 84.00 74 GLU A N 1
ATOM 561 C CA . GLU A 1 74 ? 26.328 1.041 -14.810 1.00 84.00 74 GLU A CA 1
ATOM 562 C C . GLU A 1 74 ? 26.555 1.396 -16.287 1.00 84.00 74 GLU A C 1
ATOM 564 O O . GLU A 1 74 ? 27.393 2.231 -16.609 1.00 84.00 74 GLU A O 1
ATOM 569 N N . GLU A 1 75 ? 25.798 0.762 -17.183 1.00 83.75 75 GLU A N 1
ATOM 570 C CA . GLU A 1 75 ? 25.974 0.861 -18.638 1.00 83.75 75 GLU A CA 1
ATOM 571 C C . GLU A 1 75 ? 25.110 1.958 -19.280 1.00 83.75 75 GLU A C 1
ATOM 573 O O . GLU A 1 75 ? 25.354 2.360 -20.416 1.00 83.75 75 GLU A O 1
ATOM 578 N N . GLU A 1 76 ? 24.106 2.460 -18.561 1.00 79.50 76 GLU A N 1
ATOM 579 C CA . GLU A 1 76 ? 23.213 3.523 -19.018 1.00 79.50 76 GLU A CA 1
ATOM 580 C C . GLU A 1 76 ? 23.072 4.564 -17.904 1.00 79.50 76 GLU A C 1
ATOM 582 O O . GLU A 1 76 ? 22.888 4.181 -16.753 1.00 79.50 76 GLU A O 1
ATOM 587 N N . ASP A 1 77 ? 23.049 5.863 -18.228 1.00 84.62 77 ASP A N 1
ATOM 588 C CA . ASP A 1 77 ? 22.712 6.951 -17.286 1.00 84.62 77 ASP A CA 1
ATOM 589 C C . ASP A 1 77 ? 21.211 6.926 -16.903 1.00 84.62 77 ASP A C 1
ATOM 591 O O . ASP A 1 77 ? 20.471 7.903 -17.038 1.00 84.62 77 ASP A O 1
ATOM 595 N N . LYS A 1 78 ? 20.716 5.761 -16.478 1.00 88.50 78 LYS A N 1
ATOM 596 C CA . LYS A 1 78 ? 19.322 5.475 -16.149 1.00 88.50 78 LYS A CA 1
ATOM 597 C C . LYS A 1 78 ? 19.231 4.656 -14.869 1.00 88.50 78 LYS A C 1
ATOM 599 O O . LYS A 1 78 ? 20.093 3.842 -14.536 1.00 88.50 7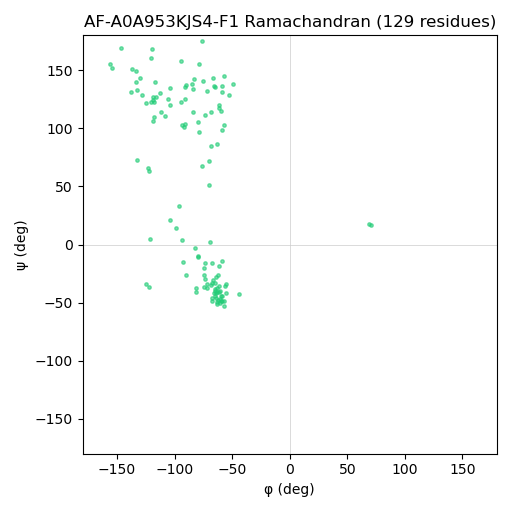8 LYS A O 1
ATOM 604 N N . ALA A 1 79 ? 18.119 4.839 -14.166 1.00 91.75 79 ALA A N 1
ATOM 605 C CA . ALA A 1 79 ? 17.757 4.027 -13.015 1.00 91.75 79 ALA A CA 1
ATOM 606 C C . ALA A 1 79 ? 16.655 3.035 -13.402 1.00 91.75 79 ALA A C 1
ATOM 608 O O . ALA A 1 79 ? 15.669 3.403 -14.039 1.00 91.75 79 ALA A O 1
ATOM 609 N N . LYS A 1 80 ? 16.812 1.776 -12.992 1.00 92.44 80 LYS A N 1
ATOM 610 C CA . LYS A 1 80 ? 15.807 0.729 -13.161 1.00 92.44 80 LYS A CA 1
ATOM 611 C C . LYS A 1 80 ? 14.944 0.630 -11.898 1.00 92.44 80 LYS A C 1
ATOM 613 O O . LYS A 1 80 ? 15.509 0.381 -10.827 1.00 92.44 80 LYS A O 1
ATOM 618 N N . PRO A 1 81 ? 13.611 0.789 -11.984 1.00 93.94 81 PRO A N 1
ATOM 619 C CA . PRO A 1 81 ? 12.724 0.528 -10.855 1.00 93.94 81 PRO A CA 1
ATOM 620 C C . PRO A 1 81 ? 12.731 -0.965 -10.503 1.00 93.94 81 PRO A C 1
ATOM 622 O O . PRO A 1 81 ? 12.840 -1.828 -11.375 1.00 93.94 81 PRO A O 1
ATOM 625 N N . ILE A 1 82 ? 12.646 -1.266 -9.212 1.00 94.50 82 ILE A N 1
ATOM 626 C CA . ILE A 1 82 ? 12.634 -2.616 -8.655 1.00 94.50 82 ILE A CA 1
ATOM 627 C C . ILE A 1 82 ? 11.577 -2.665 -7.559 1.00 94.50 82 ILE A C 1
ATOM 629 O O . ILE A 1 82 ? 11.584 -1.833 -6.649 1.00 94.50 82 ILE A O 1
ATOM 633 N N . ILE A 1 83 ? 10.730 -3.687 -7.634 1.00 95.50 83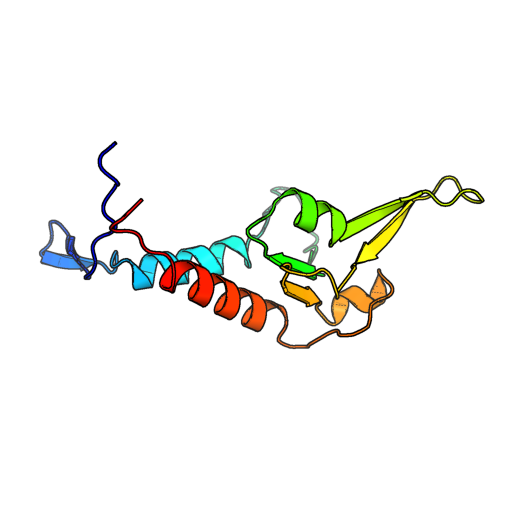 ILE A N 1
ATOM 634 C CA . ILE A 1 83 ? 9.821 -4.081 -6.564 1.00 95.50 83 ILE A CA 1
ATOM 635 C C . ILE A 1 83 ? 10.314 -5.431 -6.046 1.00 95.50 83 ILE A C 1
ATOM 637 O O . ILE A 1 83 ? 10.350 -6.416 -6.781 1.00 95.50 83 ILE A O 1
ATOM 641 N N . GLU A 1 84 ? 10.776 -5.459 -4.800 1.00 94.31 84 GLU A N 1
ATOM 642 C CA . GLU A 1 84 ? 11.136 -6.692 -4.110 1.00 94.31 84 GLU A CA 1
ATOM 643 C C . GLU A 1 84 ? 9.934 -7.185 -3.310 1.00 94.31 84 GLU A C 1
ATOM 645 O O . GLU A 1 84 ? 9.634 -6.679 -2.233 1.00 94.31 84 GLU A O 1
ATOM 650 N N . GLU A 1 85 ? 9.263 -8.194 -3.852 1.00 91.31 85 GLU A N 1
ATOM 651 C CA . GLU A 1 85 ? 8.024 -8.746 -3.297 1.00 91.31 85 GLU A CA 1
ATOM 652 C C . GLU A 1 85 ? 8.265 -9.698 -2.114 1.00 91.31 85 GLU A C 1
ATOM 654 O O . GLU A 1 85 ? 7.321 -10.106 -1.447 1.00 91.31 85 GLU A O 1
ATOM 659 N N . LYS A 1 86 ? 9.521 -10.090 -1.847 1.00 91.12 86 LYS A N 1
ATOM 660 C CA . LYS A 1 86 ? 9.875 -11.039 -0.778 1.00 91.12 86 LYS A CA 1
ATOM 661 C C . LYS A 1 86 ? 10.874 -10.440 0.207 1.00 91.12 86 LYS A C 1
ATOM 663 O O . LYS A 1 86 ? 12.007 -10.907 0.321 1.00 91.12 86 LYS A O 1
ATOM 668 N N . ILE A 1 87 ? 10.443 -9.419 0.946 1.00 93.81 87 ILE A N 1
ATOM 669 C CA . ILE A 1 87 ? 11.183 -8.896 2.100 1.00 93.81 87 ILE A CA 1
ATOM 670 C C . ILE A 1 87 ? 10.478 -9.328 3.381 1.00 93.81 87 ILE A C 1
ATOM 672 O O . ILE A 1 87 ? 9.306 -9.040 3.586 1.00 93.81 87 ILE A O 1
ATOM 676 N N . ASP A 1 88 ? 11.215 -9.985 4.276 1.00 93.56 88 ASP A N 1
ATOM 677 C CA . ASP A 1 88 ? 10.711 -10.344 5.601 1.00 93.56 88 ASP A CA 1
ATOM 678 C C . ASP A 1 88 ? 10.147 -9.115 6.336 1.00 93.56 88 ASP A C 1
ATOM 680 O O 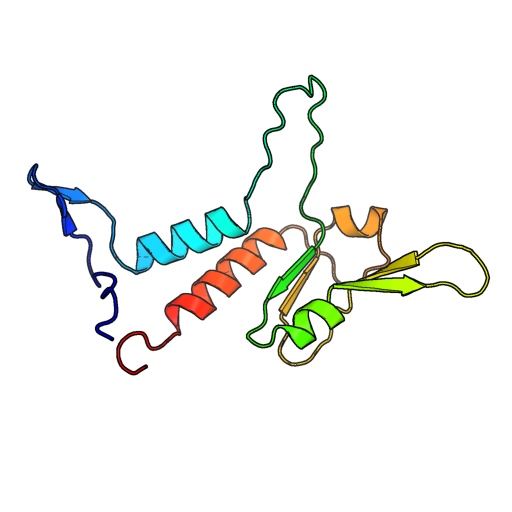. ASP A 1 88 ? 10.825 -8.090 6.454 1.00 93.56 88 ASP A O 1
ATOM 684 N N . GLY A 1 89 ? 8.922 -9.211 6.851 1.00 92.62 89 GLY A N 1
ATOM 685 C CA . GLY A 1 89 ? 8.242 -8.114 7.544 1.00 92.62 89 GLY A CA 1
ATOM 686 C C . GLY A 1 89 ? 7.795 -6.954 6.647 1.00 92.62 89 GLY A C 1
ATOM 687 O O . GLY A 1 89 ? 7.533 -5.868 7.170 1.00 92.62 89 GLY A O 1
ATOM 688 N N . VAL A 1 90 ? 7.732 -7.146 5.326 1.00 96.00 90 VAL A N 1
ATOM 689 C CA . VAL A 1 90 ? 7.069 -6.229 4.391 1.00 96.00 90 VAL A CA 1
ATOM 690 C C . VAL A 1 90 ? 6.050 -7.010 3.583 1.00 96.00 90 VAL A C 1
ATOM 692 O O . VAL A 1 90 ? 6.409 -7.943 2.870 1.00 96.00 90 VAL A O 1
ATOM 695 N N . GLU A 1 91 ? 4.798 -6.586 3.653 1.00 96.56 91 GLU A N 1
ATOM 696 C CA . GLU A 1 91 ? 3.760 -7.097 2.768 1.00 96.56 91 GLU A CA 1
ATOM 697 C C . GLU A 1 91 ? 3.705 -6.211 1.521 1.00 96.56 91 GLU A C 1
ATOM 699 O O . GLU A 1 91 ? 3.613 -4.983 1.634 1.00 96.56 91 GLU A O 1
ATOM 704 N N . THR A 1 92 ? 3.821 -6.817 0.338 1.00 96.25 92 THR A N 1
ATOM 705 C CA . THR A 1 92 ? 3.877 -6.093 -0.940 1.00 96.25 92 THR A CA 1
ATOM 706 C C . THR A 1 92 ? 2.710 -6.503 -1.822 1.00 96.25 92 THR A C 1
ATOM 708 O O . THR A 1 92 ? 2.523 -7.682 -2.097 1.00 96.25 92 THR A O 1
ATOM 711 N N . PHE A 1 93 ? 1.962 -5.518 -2.304 1.00 96.38 93 PHE A N 1
ATOM 712 C CA . PHE A 1 93 ? 0.795 -5.700 -3.158 1.00 96.38 93 PHE A CA 1
ATOM 713 C C . PHE A 1 93 ? 1.062 -5.033 -4.501 1.00 96.38 93 PHE A C 1
ATOM 715 O O . PHE A 1 93 ? 1.349 -3.835 -4.544 1.00 96.38 93 PHE A O 1
ATOM 722 N N . VAL A 1 94 ? 0.985 -5.792 -5.592 1.00 96.50 94 VAL A N 1
ATOM 723 C CA . VAL A 1 94 ? 1.350 -5.329 -6.937 1.00 96.50 94 VAL A CA 1
ATOM 724 C C 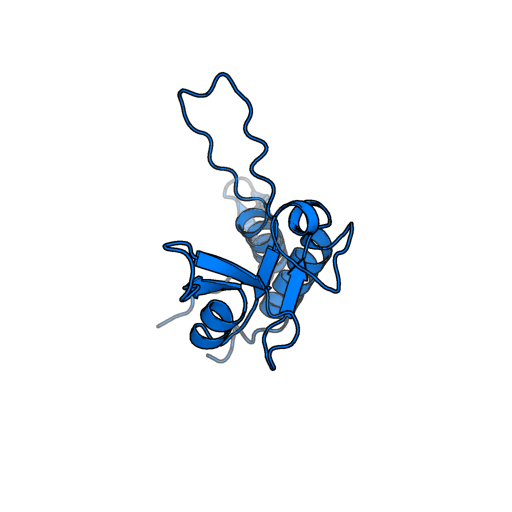. VAL A 1 94 ? 0.141 -5.438 -7.857 1.00 96.50 94 VAL A C 1
ATOM 726 O O . VAL A 1 94 ? -0.419 -6.520 -8.016 1.00 96.50 94 VAL A O 1
ATOM 729 N N . SER A 1 95 ? -0.274 -4.326 -8.465 1.00 95.12 95 SER A N 1
ATOM 730 C CA . SER A 1 95 ? -1.388 -4.325 -9.416 1.00 95.12 95 SER A CA 1
ATOM 731 C C . SER A 1 95 ? -0.944 -4.828 -10.790 1.00 95.12 95 SER A C 1
ATOM 733 O O . SER A 1 95 ? 0.220 -4.693 -11.175 1.00 95.12 95 SER A O 1
ATOM 735 N N . LEU A 1 96 ? -1.884 -5.360 -11.577 1.00 94.38 96 LEU A N 1
ATOM 736 C CA . LEU A 1 96 ? -1.606 -5.817 -12.947 1.00 94.38 96 LEU A CA 1
ATOM 737 C C . LEU A 1 96 ? -0.984 -4.727 -13.835 1.00 94.38 96 LEU A C 1
ATOM 739 O O . LEU A 1 96 ? -0.144 -5.024 -14.683 1.00 94.38 96 LEU A O 1
ATOM 743 N N . ALA A 1 97 ? -1.370 -3.464 -13.635 1.00 92.19 97 ALA A N 1
ATOM 744 C CA . ALA A 1 97 ? -0.831 -2.336 -14.390 1.00 92.19 97 ALA A CA 1
ATOM 745 C C . ALA A 1 97 ? 0.685 -2.157 -14.180 1.00 92.19 97 ALA A C 1
ATOM 747 O O . ALA A 1 97 ? 1.376 -1.652 -15.067 1.00 92.19 97 ALA A O 1
ATOM 748 N N . CYS A 1 98 ? 1.227 -2.604 -13.041 1.00 94.06 98 CYS A N 1
ATOM 749 C CA . CYS A 1 98 ? 2.646 -2.482 -12.717 1.00 94.06 98 CYS A CA 1
ATOM 750 C C . CYS A 1 98 ? 3.556 -3.228 -13.698 1.00 94.06 98 CYS A C 1
ATOM 752 O 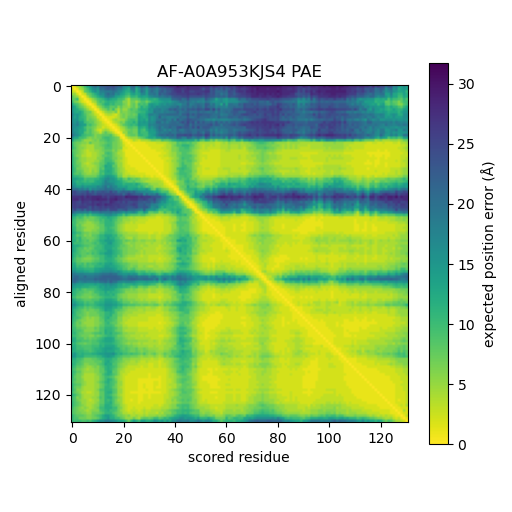O . CYS A 1 98 ? 4.609 -2.700 -14.068 1.00 94.06 98 CYS A O 1
ATOM 754 N N . ALA A 1 99 ? 3.115 -4.389 -14.193 1.00 92.50 99 ALA A N 1
ATOM 755 C CA . ALA A 1 99 ? 3.877 -5.223 -15.122 1.00 92.50 99 ALA A CA 1
ATOM 756 C C . ALA A 1 99 ? 4.190 -4.522 -16.461 1.00 92.50 99 ALA A C 1
ATOM 758 O O . ALA A 1 99 ? 5.107 -4.921 -17.179 1.00 92.50 99 ALA A O 1
ATOM 759 N N . GLY A 1 100 ? 3.462 -3.450 -16.800 1.00 91.38 100 GLY A N 1
ATOM 760 C CA . GLY A 1 100 ? 3.759 -2.605 -17.960 1.00 91.38 100 GLY A CA 1
ATOM 761 C C . GLY A 1 100 ? 4.983 -1.695 -17.783 1.00 91.38 100 GLY A C 1
ATOM 762 O O . GLY A 1 100 ? 5.499 -1.174 -18.770 1.00 91.38 100 GLY A O 1
ATOM 763 N N . TYR A 1 101 ? 5.457 -1.505 -16.547 1.00 91.06 101 TYR A N 1
ATOM 764 C CA . TYR A 1 101 ? 6.507 -0.540 -16.195 1.00 91.06 101 TYR A CA 1
ATOM 765 C C . TYR A 1 101 ? 7.692 -1.168 -15.457 1.00 91.06 101 TYR A C 1
ATOM 767 O O . TYR A 1 101 ? 8.830 -0.722 -15.620 1.00 91.06 101 TYR A O 1
ATOM 775 N N . VAL A 1 102 ? 7.441 -2.180 -14.625 1.00 93.12 102 VAL A N 1
ATOM 776 C CA . VAL A 1 102 ? 8.437 -2.829 -13.767 1.00 93.12 102 VAL A CA 1
ATOM 777 C C . VAL A 1 102 ? 8.340 -4.338 -13.951 1.00 93.12 102 VAL A C 1
ATOM 779 O O . VAL A 1 102 ? 7.257 -4.880 -14.119 1.00 93.12 102 VAL A O 1
ATOM 782 N N . ALA A 1 103 ? 9.479 -5.031 -13.920 1.00 91.62 103 ALA A N 1
ATOM 783 C CA . ALA A 1 103 ? 9.480 -6.489 -13.911 1.00 91.62 103 ALA A CA 1
ATOM 784 C C . ALA A 1 103 ? 9.033 -6.996 -12.532 1.00 91.62 103 ALA A C 1
ATOM 786 O O . ALA A 1 103 ? 9.765 -6.837 -11.552 1.00 91.62 103 ALA A O 1
ATOM 787 N N . THR A 1 104 ? 7.856 -7.603 -12.489 1.00 93.69 104 THR A N 1
ATOM 788 C CA . THR A 1 104 ? 7.176 -8.113 -11.293 1.00 93.69 104 THR A CA 1
ATOM 789 C C . THR A 1 104 ? 6.947 -9.627 -11.415 1.00 93.69 104 THR A C 1
ATOM 791 O O . THR A 1 104 ? 7.264 -10.229 -12.447 1.00 93.69 104 THR A O 1
ATOM 794 N N . LYS A 1 105 ? 6.559 -10.286 -10.317 1.00 90.50 105 LYS A N 1
ATOM 795 C CA . LYS A 1 105 ? 6.404 -11.749 -10.229 1.00 90.50 105 LYS A CA 1
ATOM 796 C C . LYS A 1 105 ? 5.002 -12.183 -9.809 1.00 90.50 105 LYS A C 1
ATOM 798 O O . LYS A 1 105 ? 4.578 -13.248 -10.249 1.00 90.50 105 LYS A O 1
ATOM 803 N N . ASN A 1 106 ? 4.350 -11.440 -8.914 1.00 91.19 106 ASN A N 1
ATOM 804 C CA . ASN A 1 106 ? 3.044 -11.795 -8.352 1.00 91.19 106 ASN A CA 1
ATOM 805 C C . ASN A 1 106 ? 2.096 -10.590 -8.388 1.00 91.19 106 ASN A C 1
ATOM 807 O O . ASN A 1 106 ? 1.806 -9.967 -7.368 1.00 91.19 106 ASN A O 1
ATOM 811 N N . GLU A 1 107 ? 1.633 -10.241 -9.581 1.00 94.81 107 GLU A N 1
ATOM 812 C CA . GLU A 1 107 ? 0.629 -9.205 -9.780 1.00 94.81 107 GLU A CA 1
ATOM 813 C C . GLU A 1 107 ? -0.780 -9.765 -9.583 1.00 94.81 107 GLU A C 1
ATOM 815 O O . GLU A 1 107 ? -1.097 -10.879 -10.006 1.00 94.81 107 GLU A O 1
ATOM 820 N N . GLU A 1 108 ? -1.659 -8.967 -8.986 1.00 95.88 108 GLU A N 1
ATOM 821 C CA . GLU A 1 108 ? -3.024 -9.385 -8.683 1.00 95.88 108 GLU A CA 1
ATOM 822 C C . GLU A 1 108 ? -4.044 -8.317 -9.095 1.00 95.88 108 GLU A C 1
ATOM 824 O O . GLU A 1 108 ? -3.772 -7.114 -9.084 1.00 95.88 108 GLU A O 1
ATOM 829 N N . VAL A 1 109 ? -5.245 -8.767 -9.476 1.00 95.38 109 VAL A N 1
ATOM 830 C CA . VAL A 1 109 ? -6.366 -7.885 -9.860 1.00 95.38 109 VAL A CA 1
ATOM 831 C C . VAL A 1 109 ? -6.888 -7.108 -8.650 1.00 95.38 109 VAL A C 1
ATOM 833 O O . VAL A 1 109 ? -7.285 -5.956 -8.777 1.00 95.38 109 VAL A O 1
ATOM 836 N N . ASP A 1 110 ? -6.874 -7.740 -7.480 1.00 95.38 110 ASP A N 1
ATOM 837 C CA . ASP A 1 110 ? -7.410 -7.244 -6.213 1.00 95.38 110 ASP A CA 1
ATOM 838 C C . ASP A 1 110 ? -6.303 -6.760 -5.258 1.00 95.38 110 ASP A C 1
ATOM 840 O O . ASP A 1 110 ? -6.508 -6.672 -4.048 1.00 95.38 110 ASP A O 1
ATOM 844 N N . ALA A 1 111 ? -5.120 -6.426 -5.789 1.00 95.19 111 ALA A N 1
ATOM 845 C CA . ALA A 1 111 ? -3.955 -6.035 -4.994 1.00 95.19 111 ALA A CA 1
ATOM 846 C C . ALA A 1 111 ? -4.244 -4.860 -4.039 1.00 95.19 111 ALA A C 1
ATOM 848 O O . ALA A 1 111 ? -3.834 -4.885 -2.879 1.00 95.19 111 ALA A O 1
ATOM 849 N N . LEU A 1 112 ? -4.975 -3.840 -4.502 1.00 94.06 112 LEU A N 1
ATOM 850 C CA . LEU A 1 112 ? -5.322 -2.673 -3.680 1.00 94.06 112 LEU A CA 1
ATOM 851 C C . LEU A 1 112 ? -6.357 -3.006 -2.599 1.00 94.06 112 LEU A C 1
ATOM 853 O O . LEU A 1 112 ? -6.223 -2.535 -1.470 1.00 94.06 112 LEU A O 1
ATOM 857 N N . ASP A 1 113 ? -7.333 -3.861 -2.908 1.00 95.38 113 ASP A N 1
ATOM 858 C CA . ASP A 1 113 ? -8.329 -4.317 -1.933 1.00 95.38 113 ASP A CA 1
ATOM 859 C C . ASP A 1 113 ? -7.659 -5.154 -0.833 1.00 95.38 113 ASP A C 1
ATOM 861 O O . ASP A 1 113 ? -7.920 -4.974 0.359 1.00 95.38 113 ASP A O 1
ATOM 865 N N . LYS A 1 114 ? -6.721 -6.029 -1.215 1.00 96.75 114 LYS A N 1
ATOM 866 C CA . LYS A 1 114 ? -5.904 -6.810 -0.279 1.00 96.75 114 LYS A CA 1
ATOM 867 C C . LYS A 1 114 ? -5.019 -5.922 0.592 1.00 96.75 114 LYS A C 1
ATOM 869 O O . LYS A 1 114 ? -4.9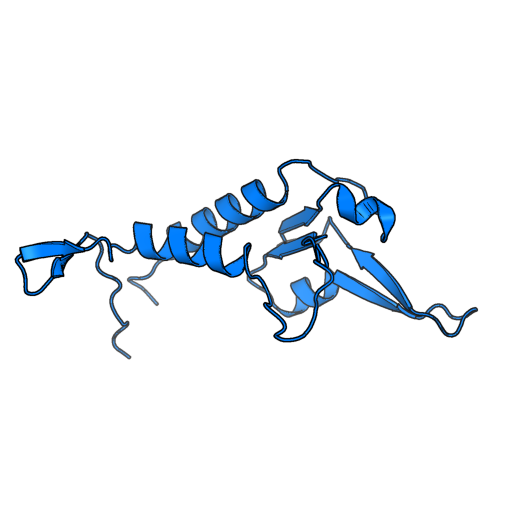40 -6.158 1.798 1.00 96.75 114 LYS A O 1
ATOM 874 N N . ALA A 1 115 ? -4.415 -4.880 0.019 1.00 96.69 115 ALA A N 1
ATOM 875 C CA . ALA A 1 115 ? -3.653 -3.893 0.777 1.00 96.69 115 ALA A CA 1
ATOM 876 C C . ALA A 1 115 ? -4.532 -3.164 1.810 1.00 96.69 115 ALA A C 1
ATOM 878 O O . ALA A 1 115 ? -4.106 -2.969 2.949 1.00 96.69 115 ALA A O 1
ATOM 879 N N . GLU A 1 116 ? -5.770 -2.807 1.443 1.00 96.62 116 GLU A N 1
ATOM 880 C CA . GLU A 1 116 ? -6.738 -2.154 2.338 1.00 96.62 116 GLU A CA 1
ATOM 881 C C . GLU A 1 116 ? -7.114 -3.050 3.507 1.00 96.62 116 GLU A C 1
ATOM 883 O O . GLU A 1 116 ? -6.975 -2.649 4.664 1.00 96.62 116 GLU A O 1
ATOM 888 N N . LEU A 1 117 ? -7.501 -4.291 3.218 1.00 96.81 117 LEU A N 1
ATOM 889 C CA . LEU A 1 117 ? -7.844 -5.272 4.242 1.00 96.81 117 LEU A CA 1
ATOM 890 C C . LEU A 1 117 ? -6.663 -5.568 5.171 1.00 96.81 117 LEU A C 1
ATOM 892 O O . LEU A 1 117 ? -6.847 -5.663 6.387 1.00 96.81 117 LEU A O 1
ATOM 896 N N . HIS A 1 118 ? -5.449 -5.670 4.627 1.00 96.81 118 HIS A N 1
ATOM 897 C CA . HIS A 1 118 ? -4.246 -5.876 5.424 1.00 96.81 118 HIS A CA 1
ATOM 898 C C . HIS A 1 118 ? -3.977 -4.691 6.361 1.00 96.81 118 HIS A C 1
ATOM 900 O O . HIS A 1 118 ? -3.740 -4.887 7.554 1.00 96.81 118 HIS A O 1
ATOM 906 N N . LEU A 1 119 ? -4.081 -3.458 5.857 1.00 95.62 119 LEU A N 1
ATOM 907 C CA . LEU A 1 119 ? -3.883 -2.250 6.656 1.00 95.62 119 LEU A CA 1
ATOM 908 C C . LEU A 1 119 ? -4.942 -2.111 7.761 1.00 95.62 119 LEU A C 1
ATOM 910 O O . LEU A 1 119 ? -4.599 -1.794 8.901 1.00 95.62 119 LEU A O 1
ATOM 914 N N . ILE A 1 120 ? -6.211 -2.404 7.451 1.00 95.62 120 ILE A N 1
ATOM 915 C CA . ILE A 1 120 ? -7.296 -2.467 8.441 1.00 95.62 120 ILE A CA 1
ATOM 916 C C . ILE A 1 120 ? -6.965 -3.506 9.510 1.00 95.62 120 ILE A C 1
ATOM 918 O O . ILE A 1 120 ? -7.049 -3.200 10.697 1.00 95.62 120 ILE A O 1
ATOM 922 N N . SER A 1 121 ? -6.556 -4.713 9.112 1.00 95.81 121 SER A N 1
ATOM 923 C CA . SER A 1 121 ? -6.205 -5.783 10.048 1.00 95.81 121 SER A CA 1
ATOM 924 C C . SER A 1 121 ? -5.073 -5.369 10.988 1.00 95.81 121 SER A C 1
ATOM 926 O O . SER A 1 121 ? -5.171 -5.602 12.192 1.00 95.81 121 SER A O 1
ATOM 928 N N . LEU A 1 122 ? -4.020 -4.730 10.467 1.00 94.31 122 LEU A N 1
ATOM 929 C CA . LEU A 1 122 ? -2.905 -4.235 11.277 1.00 94.31 122 LEU A CA 1
ATOM 930 C C . LEU A 1 122 ? -3.377 -3.207 12.307 1.00 94.31 122 LEU A C 1
ATOM 932 O O . LEU A 1 122 ? -3.086 -3.358 13.493 1.00 94.31 122 LEU A O 1
ATOM 936 N N . MET A 1 123 ? -4.141 -2.202 11.875 1.00 92.25 123 MET A N 1
ATOM 937 C CA . MET A 1 123 ? -4.652 -1.161 12.768 1.00 92.25 123 MET A CA 1
ATOM 938 C C . MET A 1 123 ? -5.628 -1.726 13.806 1.00 92.25 123 MET A C 1
ATOM 940 O O . MET A 1 123 ? -5.541 -1.374 14.972 1.00 92.25 123 MET A O 1
ATOM 944 N N . MET A 1 124 ? -6.505 -2.658 13.429 1.00 91.56 124 MET A N 1
ATOM 945 C CA . MET A 1 124 ? -7.423 -3.315 14.369 1.00 91.56 124 MET A CA 1
ATOM 946 C C . MET A 1 124 ? -6.703 -4.163 15.420 1.00 91.56 124 MET A C 1
ATOM 948 O O . MET A 1 124 ? -7.183 -4.274 16.544 1.00 91.56 124 MET A O 1
ATOM 952 N N . SER A 1 125 ? -5.575 -4.779 15.055 1.00 92.00 125 SER A N 1
ATOM 953 C CA . SER A 1 125 ? -4.783 -5.625 15.957 1.00 92.00 125 SER A CA 1
ATOM 954 C C . SER A 1 125 ? -3.888 -4.844 16.923 1.00 92.00 125 SER A C 1
ATOM 956 O O . SER A 1 125 ? -3.312 -5.434 17.836 1.00 92.00 125 SER A O 1
ATOM 958 N N . PHE A 1 126 ? -3.741 -3.534 16.715 1.00 89.38 126 PHE A N 1
ATOM 959 C CA . PHE A 1 126 ? -2.894 -2.687 17.540 1.00 89.38 126 PHE A CA 1
ATOM 960 C C . PHE A 1 126 ? -3.516 -2.471 18.930 1.00 89.38 126 PHE A C 1
ATOM 962 O O . PHE A 1 126 ? -4.692 -2.125 19.047 1.00 89.38 126 PHE A O 1
ATOM 969 N N . ASP A 1 127 ? -2.720 -2.646 19.990 1.00 87.38 127 ASP A N 1
ATOM 970 C CA . ASP A 1 127 ? -3.152 -2.358 21.360 1.00 87.38 127 ASP A CA 1
ATOM 971 C C . ASP A 1 127 ? -3.098 -0.847 21.622 1.00 87.38 127 ASP A C 1
ATOM 973 O O . ASP A 1 127 ? -2.053 -0.271 21.923 1.00 87.38 127 ASP A O 1
ATOM 977 N N . TYR A 1 128 ? -4.249 -0.192 21.475 1.00 82.94 128 TYR A N 1
ATOM 978 C CA . TYR A 1 128 ? -4.381 1.243 21.713 1.00 82.94 128 TYR A CA 1
ATOM 979 C C . TYR A 1 128 ? -4.377 1.620 23.198 1.00 82.94 128 TYR A C 1
ATOM 981 O O . TYR A 1 128 ? -4.096 2.781 23.507 1.00 82.94 128 TYR A O 1
ATOM 989 N N . GLU A 1 129 ? -4.676 0.676 24.093 1.00 81.31 129 GLU A N 1
ATOM 990 C CA . GLU A 1 129 ? -4.907 0.943 25.514 1.00 81.31 129 GLU A CA 1
ATOM 991 C C . GLU A 1 129 ? -3.609 0.862 26.340 1.00 81.31 129 GLU A C 1
ATOM 993 O O . GLU A 1 129 ? -3.491 1.555 27.352 1.00 81.31 129 GLU A O 1
ATOM 998 N N . ASN A 1 130 ? -2.609 0.087 25.893 1.00 79.12 130 ASN A N 1
ATOM 999 C CA . ASN A 1 130 ? -1.353 -0.145 26.628 1.00 79.12 130 ASN A CA 1
ATOM 1000 C C . ASN A 1 130 ? -0.082 0.252 25.840 1.00 79.12 130 ASN A C 1
ATOM 1002 O O . ASN A 1 130 ? 0.761 -0.597 25.545 1.00 79.12 130 ASN A O 1
ATOM 1006 N N . GLN A 1 131 ? 0.064 1.545 25.519 1.00 65.75 131 GLN A N 1
ATOM 1007 C CA . GLN A 1 131 ? 1.226 2.112 24.798 1.00 65.75 131 GLN A CA 1
ATOM 1008 C C . GLN A 1 131 ? 2.439 2.418 25.686 1.00 65.75 131 GLN A C 1
ATOM 1010 O O . GLN A 1 131 ? 2.243 2.964 26.799 1.00 65.75 131 GLN A O 1
#

Sequence (131 aa):
GKCLVCPESDTLNDEGKTVAWGRKTIIESLAKSILNWRITTNQSRTLETQETLAIAISNNANKITAAIRAKLMEEEDKAKPIIEEKIDGVETFVSLACAGYVATKNEEVDALDKAELHLISLMMSFDYENQ

Solvent-accessible surface area (backbone atoms only — not comparable to full-atom values): 8161 Å² total; per-residue (Å²): 129,86,70,84,74,65,41,82,53,61,42,64,45,100,83,72,43,82,39,76,59,10,40,65,52,46,42,53,51,49,30,50,51,68,74,67,62,76,87,82,66,95,79,60,93,60,86,75,82,81,66,82,34,67,48,70,49,55,95,43,72,72,56,42,54,61,28,56,38,69,44,77,45,94,92,44,107,48,67,46,66,45,65,50,69,84,43,91,76,39,52,57,32,27,24,59,73,26,60,81,80,35,83,72,90,74,60,32,94,57,21,66,60,52,47,34,53,50,48,33,51,54,62,71,69,51,70,83,88,77,121

Radius of gyration: 19.1 Å; Cα contacts (8 Å, |Δi|>4): 154; chains: 1; bounding box: 55×34×47 Å

Foldseek 3Di:
DPPPPQAQAFDQDPVRDGDGSHLLVCQLVVLCCVLPPDDDDPDDPDPDCPDDFKDKDAPDPVVRCVQWDWDQDPVDRDTATDGDCDDPRIHMFGAPVNVVRHPDDDHDPCSSVVSSVVSSVVSVPDDPPPD

pLDDT: mean 83.67, std 14.33, range [41.97, 96.81]